Protein AF-A0A813G1C0-F1 (afdb_monomer_lite)

Secondary structure (DSSP, 8-state):
--PPPSS-S-------------SS-TTGGG---EEEESS--S--TTTTTTS--HHHHHHHHHHHHHHHHTT-SEEEEEPTTTS-BEEEETTEE--EEBTTSEEEE---TTS---HHHHHHHHHHHHTT-EEEES--BHHHHGGGB--

Radius of gyration: 17.4 Å; chains: 1; bounding box: 47×35×45 Å

pLDDT: mean 93.48, std 7.07, range [47.19, 98.69]

InterPro domains:
  IPR001544 Aminotransferase class IV [PF01063] (27-139)
  IPR005786 Branched-chain amino acid aminotransferase II [PTHR42825] (1-141)
  IPR036038 Aminotransferase-like, PLP-dependent enzymes [SSF56752] (2-140)
  IPR043131 Branched-chain-amino-acid aminotransferase-like, N-terminal [G3DSA:3.30.470.10] (2-24)
  IPR043132 Branched-chain-amino-acid aminotransferase-like, C-terminal [G3DSA:3.20.10.10] (25-142)

Structure (mmCIF, N/CA/C/O backbone):
data_AF-A0A813G1C0-F1
#
_entry.id   AF-A0A813G1C0-F1
#
loop_
_atom_site.group_PDB
_atom_site.id
_atom_site.type_symbol
_atom_site.label_atom_id
_atom_site.label_alt_id
_atom_site.label_comp_id
_atom_site.label_asym_id
_atom_site.label_entity_id
_atom_site.label_seq_id
_atom_site.pdbx_PDB_ins_code
_atom_site.Cartn_x
_atom_site.Cartn_y
_atom_site.Cartn_z
_atom_site.occupancy
_atom_site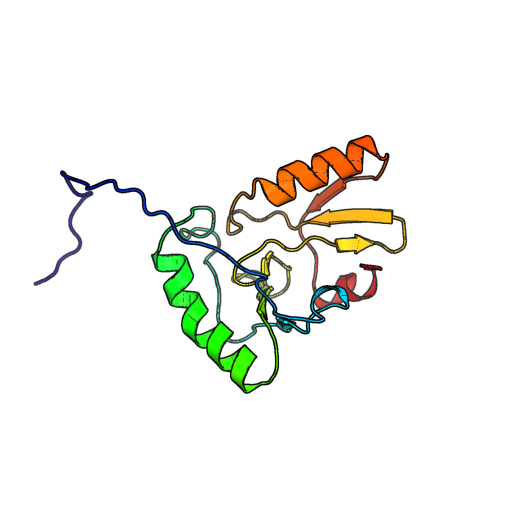.B_iso_or_equiv
_atom_site.auth_seq_id
_atom_site.auth_comp_id
_atom_site.auth_asym_id
_atom_site.auth_atom_id
_atom_site.pdbx_PDB_model_num
ATOM 1 N N . MET A 1 1 ? 23.883 -11.014 -27.446 1.00 47.19 1 MET A N 1
ATOM 2 C CA . MET A 1 1 ? 23.324 -11.527 -26.179 1.00 47.19 1 MET A CA 1
ATOM 3 C C . MET A 1 1 ? 23.039 -10.312 -25.312 1.00 47.19 1 MET A C 1
ATOM 5 O O . MET A 1 1 ? 23.980 -9.595 -25.004 1.00 47.19 1 MET A O 1
ATOM 9 N N . LEU A 1 2 ? 21.770 -10.011 -25.024 1.00 56.66 2 LEU A N 1
ATOM 10 C CA . LEU A 1 2 ? 21.404 -8.957 -24.072 1.00 56.66 2 LEU A CA 1
ATOM 11 C C . LEU A 1 2 ? 21.615 -9.531 -22.666 1.00 56.66 2 LEU A C 1
ATOM 13 O O . LEU A 1 2 ? 20.717 -10.143 -22.101 1.00 56.66 2 LEU A O 1
ATOM 17 N N . GLY A 1 3 ? 22.852 -9.465 -22.179 1.00 71.50 3 GLY A N 1
ATOM 18 C CA . GLY A 1 3 ? 23.194 -9.894 -20.825 1.00 71.50 3 GLY A CA 1
ATOM 19 C C . GLY A 1 3 ? 22.862 -8.806 -19.808 1.00 71.50 3 GLY A C 1
ATOM 20 O O . GLY A 1 3 ? 22.919 -7.619 -20.127 1.00 71.50 3 GLY A O 1
ATOM 21 N N . LEU A 1 4 ? 22.551 -9.215 -18.578 1.00 79.75 4 LEU A N 1
ATOM 22 C CA . LEU A 1 4 ? 22.498 -8.306 -17.435 1.00 79.75 4 LEU A CA 1
ATOM 23 C C . LEU A 1 4 ? 23.881 -7.672 -17.238 1.00 79.75 4 LEU A C 1
ATOM 25 O O . LEU A 1 4 ? 24.863 -8.364 -16.976 1.00 79.75 4 LEU A O 1
ATOM 29 N N . SER A 1 5 ? 23.945 -6.354 -17.400 1.00 80.31 5 SER A N 1
ATOM 30 C CA . SER A 1 5 ? 25.129 -5.551 -17.104 1.00 80.31 5 SER A CA 1
ATOM 31 C C . SER A 1 5 ? 25.066 -5.056 -15.655 1.00 80.31 5 SER A C 1
ATOM 33 O O . SER A 1 5 ? 23.965 -4.852 -15.134 1.00 80.31 5 SER A O 1
ATOM 35 N N . PRO A 1 6 ? 26.217 -4.790 -15.007 1.00 85.25 6 PRO A N 1
ATOM 36 C CA . PRO A 1 6 ? 26.272 -3.927 -13.832 1.00 85.25 6 PRO A CA 1
ATOM 37 C C . PRO A 1 6 ? 25.567 -2.585 -14.077 1.00 85.25 6 PRO A C 1
ATOM 39 O O . PRO A 1 6 ? 25.316 -2.214 -15.229 1.00 85.25 6 PRO A O 1
ATOM 42 N N . LEU A 1 7 ? 25.287 -1.862 -12.987 1.00 86.75 7 LEU A N 1
ATOM 43 C CA . LEU A 1 7 ? 24.601 -0.566 -13.001 1.00 86.75 7 LEU A CA 1
ATOM 44 C C . LEU A 1 7 ? 25.106 0.342 -14.131 1.00 86.75 7 LEU A C 1
ATOM 46 O O . LEU A 1 7 ? 26.315 0.452 -14.373 1.00 86.75 7 LEU A O 1
ATOM 50 N N . ALA A 1 8 ? 24.162 1.006 -14.800 1.00 89.25 8 ALA A N 1
ATOM 51 C CA . ALA A 1 8 ? 24.482 1.932 -15.874 1.00 89.25 8 ALA A CA 1
ATOM 52 C C . ALA A 1 8 ? 25.438 3.027 -15.374 1.00 89.25 8 ALA A C 1
ATOM 54 O O . ALA A 1 8 ? 25.380 3.442 -14.215 1.00 89.25 8 ALA A O 1
ATOM 55 N N . GLN A 1 9 ? 26.332 3.469 -16.258 1.00 91.88 9 GLN A N 1
ATOM 56 C CA . GLN A 1 9 ? 27.304 4.530 -15.971 1.00 91.88 9 GLN A CA 1
ATOM 57 C C . GLN A 1 9 ? 26.742 5.930 -16.256 1.00 91.88 9 GLN A C 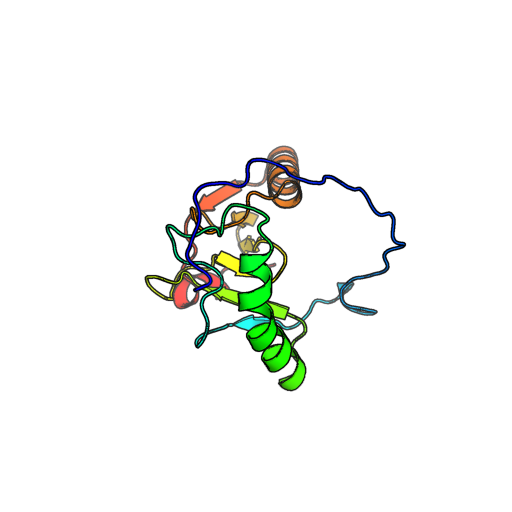1
ATOM 59 O O . GLN A 1 9 ? 27.315 6.926 -15.828 1.00 91.88 9 GLN A O 1
ATOM 64 N N . GLU A 1 10 ? 25.617 6.003 -16.967 1.00 94.81 10 GLU A N 1
ATOM 65 C CA . GLU A 1 10 ? 24.956 7.239 -17.369 1.00 94.81 10 GLU A CA 1
ATOM 66 C C . GLU A 1 10 ? 23.440 7.085 -17.206 1.00 94.81 10 GLU A C 1
ATOM 68 O O . GLU A 1 10 ? 22.880 6.027 -17.501 1.00 94.81 10 GLU A O 1
ATOM 73 N N . TYR A 1 11 ? 22.787 8.144 -16.727 1.00 94.81 11 TYR A N 1
ATOM 74 C CA . TYR A 1 11 ? 21.340 8.219 -16.543 1.00 94.81 11 TYR A CA 1
ATOM 75 C C . TYR A 1 11 ? 20.833 9.561 -17.065 1.00 94.81 11 TYR A C 1
ATOM 77 O O . TYR A 1 11 ? 21.500 10.586 -16.925 1.00 94.81 11 TYR A O 1
ATOM 85 N N . THR A 1 12 ? 19.617 9.574 -17.607 1.00 97.00 12 THR A N 1
ATOM 86 C CA . THR A 1 12 ? 18.909 10.807 -17.963 1.00 97.00 12 THR A CA 1
ATOM 87 C C . THR A 1 12 ? 17.786 11.051 -16.966 1.00 97.00 12 THR A C 1
ATOM 89 O O . THR A 1 12 ? 16.913 10.204 -16.787 1.00 97.00 12 THR A O 1
ATOM 92 N N . PHE A 1 13 ? 17.789 12.226 -16.341 1.00 97.44 13 PHE A N 1
ATOM 93 C CA . PHE A 1 13 ? 16.685 12.712 -15.521 1.00 97.44 13 PHE A CA 1
ATOM 94 C C . PHE A 1 13 ? 15.894 13.760 -16.302 1.00 97.44 13 PHE A C 1
ATOM 96 O O . PHE A 1 13 ? 16.478 14.668 -16.893 1.00 97.44 13 PHE A O 1
ATOM 103 N N . PHE A 1 14 ? 14.569 13.653 -16.292 1.00 97.44 14 PHE A N 1
ATOM 104 C CA . PHE A 1 14 ? 13.688 14.646 -16.895 1.00 97.44 14 PHE A CA 1
ATOM 105 C C . PHE A 1 14 ? 12.403 14.794 -16.080 1.00 97.44 14 PHE A C 1
ATOM 107 O O . PHE A 1 14 ? 12.022 13.905 -15.320 1.00 97.44 14 PHE A O 1
ATOM 114 N N . VAL A 1 15 ? 11.740 15.937 -16.252 1.00 97.75 15 VAL A N 1
ATOM 115 C CA . VAL A 1 15 ? 10.492 16.283 -15.567 1.00 97.75 15 VAL A CA 1
ATOM 116 C C . VAL A 1 15 ? 9.455 16.665 -16.611 1.00 97.75 15 VAL A C 1
ATOM 118 O O . VAL A 1 15 ? 9.723 17.483 -17.491 1.00 97.75 15 VAL A O 1
ATOM 121 N N . THR A 1 16 ? 8.264 16.084 -16.502 1.00 97.38 16 THR A N 1
ATOM 122 C CA . THR A 1 16 ? 7.109 16.397 -17.350 1.00 97.38 16 THR A CA 1
ATOM 123 C C . THR A 1 16 ? 5.978 16.972 -16.514 1.00 97.38 16 THR A C 1
ATOM 125 O O . THR A 1 16 ? 5.804 16.586 -15.359 1.00 97.38 16 THR A O 1
ATOM 128 N N . VAL A 1 17 ? 5.171 17.845 -17.115 1.00 97.44 17 VAL A N 1
ATOM 129 C CA . VAL A 1 17 ? 3.980 18.424 -16.484 1.00 97.44 17 VAL A CA 1
ATOM 130 C C . VAL A 1 17 ? 2.755 18.024 -17.297 1.00 97.44 17 VAL A C 1
ATOM 132 O O . VAL A 1 17 ? 2.733 18.205 -18.512 1.00 97.44 17 VAL A O 1
ATOM 135 N N . LEU A 1 18 ? 1.748 17.472 -16.622 1.00 95.69 18 LEU A N 1
ATOM 136 C CA . LEU A 1 18 ? 0.496 17.008 -17.215 1.00 95.69 18 LEU A CA 1
ATOM 137 C C . LEU A 1 18 ? -0.673 17.500 -16.346 1.00 95.69 18 LEU A C 1
ATOM 139 O O . LEU A 1 18 ? -0.568 17.431 -15.119 1.00 95.69 18 LEU A O 1
ATOM 143 N N . PRO A 1 19 ? -1.779 17.991 -16.932 1.00 95.06 19 PRO A N 1
ATOM 144 C CA . PRO A 1 19 ? -2.995 18.250 -16.171 1.00 95.06 19 PRO A CA 1
ATOM 145 C C . PRO A 1 19 ? -3.596 16.925 -15.678 1.00 95.06 19 PRO A C 1
ATOM 147 O O . PRO A 1 19 ? -3.639 15.949 -16.425 1.00 95.06 19 PRO A O 1
ATOM 150 N N . ALA A 1 20 ? -4.081 16.898 -14.436 1.00 89.38 20 ALA A N 1
ATOM 151 C CA . ALA A 1 20 ? -4.720 15.729 -13.832 1.00 89.38 20 ALA A CA 1
ATOM 152 C C . ALA A 1 20 ? -6.185 16.028 -13.473 1.00 89.38 20 ALA A C 1
ATOM 154 O O . ALA A 1 20 ? -6.506 17.133 -13.034 1.00 89.38 20 ALA A O 1
ATOM 155 N N . GLY A 1 21 ? -7.062 15.041 -13.672 1.00 87.31 21 GLY A N 1
ATOM 156 C CA . GLY A 1 21 ? -8.461 15.053 -13.233 1.00 87.31 21 GLY A CA 1
ATOM 157 C C . GLY A 1 21 ? -8.712 14.047 -12.105 1.00 87.31 21 GLY A C 1
ATOM 158 O O . GLY A 1 21 ? -7.773 13.451 -11.580 1.00 87.31 21 GLY A O 1
ATOM 159 N N . GLY A 1 22 ? -9.983 13.843 -11.745 1.00 85.12 22 GLY A N 1
ATOM 160 C CA . GLY A 1 22 ? -10.371 12.811 -10.776 1.00 85.12 22 GLY A CA 1
ATOM 161 C C . GLY A 1 22 ? -10.018 11.404 -11.271 1.00 85.12 22 GLY A C 1
ATOM 162 O O . GLY A 1 22 ? -10.251 11.089 -12.437 1.00 85.12 22 GLY A O 1
ATOM 163 N N . TYR A 1 23 ? -9.455 10.573 -10.390 1.00 83.25 23 TYR A N 1
ATOM 164 C CA . TYR A 1 23 ? -8.885 9.271 -10.759 1.00 83.25 23 TYR A CA 1
ATOM 165 C C . TYR A 1 23 ? -9.952 8.209 -11.076 1.00 83.25 23 TYR A C 1
ATOM 167 O O . TYR A 1 23 ? -9.845 7.509 -12.078 1.00 83.25 23 TYR A O 1
ATOM 175 N N . PHE A 1 24 ? -11.011 8.139 -10.265 1.00 82.00 24 PHE A N 1
ATOM 176 C CA . PHE A 1 24 ? -12.072 7.125 -10.359 1.00 82.00 24 PHE A CA 1
ATOM 177 C C . PHE A 1 24 ? -13.366 7.631 -11.027 1.00 82.00 24 PHE A C 1
ATOM 179 O O . PHE A 1 24 ? -14.390 6.957 -11.018 1.00 82.00 24 PHE A O 1
ATOM 186 N N . GLY A 1 25 ? -13.331 8.812 -11.653 1.00 77.88 25 GLY A N 1
ATOM 187 C CA . GLY A 1 25 ? -14.504 9.399 -12.306 1.00 77.88 25 GLY A CA 1
ATOM 188 C C . GLY A 1 25 ? -15.517 10.008 -11.326 1.00 77.88 25 GLY A C 1
ATOM 189 O O . GLY A 1 25 ? -15.182 10.332 -10.191 1.00 77.88 25 GLY A O 1
ATOM 190 N N . LYS A 1 26 ? -16.743 10.252 -11.806 1.00 76.12 26 LYS A N 1
ATOM 191 C CA . LYS A 1 26 ? -17.837 10.833 -11.005 1.00 76.12 26 LYS A CA 1
ATOM 192 C C . LYS A 1 26 ? -18.483 9.762 -10.125 1.00 76.12 26 LYS A C 1
ATOM 194 O O . LYS A 1 26 ? -18.743 8.680 -10.642 1.00 76.12 26 LYS A O 1
ATOM 199 N N . GLY A 1 27 ? -18.814 10.094 -8.876 1.00 76.94 27 GLY A N 1
ATOM 200 C CA . GLY A 1 27 ? -19.459 9.176 -7.931 1.00 76.94 27 GLY A CA 1
ATOM 201 C C . GLY A 1 27 ? -18.472 8.363 -7.095 1.00 76.94 27 GLY A C 1
ATOM 202 O O . GLY A 1 27 ? -18.885 7.671 -6.177 1.00 76.94 27 GLY A O 1
ATOM 203 N N . ALA A 1 28 ? -17.166 8.474 -7.358 1.00 80.19 28 ALA A N 1
ATOM 204 C CA . ALA A 1 28 ? -16.138 7.788 -6.579 1.00 80.19 28 ALA A CA 1
ATOM 205 C C . ALA A 1 28 ? -16.082 8.244 -5.114 1.00 80.19 28 ALA A C 1
ATOM 207 O O . ALA A 1 28 ? -15.564 7.530 -4.262 1.00 80.19 28 ALA A O 1
ATOM 208 N N . GLU A 1 29 ? -16.619 9.428 -4.822 1.00 82.62 29 GLU A N 1
ATOM 209 C CA . GLU A 1 29 ? -16.856 9.928 -3.472 1.00 82.62 29 GLU A CA 1
ATOM 210 C C . GLU A 1 29 ? -17.801 9.042 -2.643 1.00 82.62 29 GLU A C 1
ATOM 212 O O . GLU A 1 29 ? -17.747 9.101 -1.419 1.00 82.62 29 GLU A O 1
ATOM 217 N N . GLU A 1 30 ? -18.635 8.217 -3.285 1.00 85.44 30 GLU A N 1
ATOM 218 C CA . GLU A 1 30 ? -19.520 7.249 -2.619 1.00 85.44 30 GLU A CA 1
ATOM 219 C C . GLU A 1 30 ? -18.826 5.902 -2.351 1.00 85.44 30 GLU A C 1
ATOM 221 O O . GLU A 1 30 ? -19.371 5.058 -1.643 1.00 85.44 30 GLU A O 1
ATOM 226 N N . GLY A 1 31 ? -17.620 5.706 -2.891 1.00 89.69 31 GLY A N 1
ATOM 227 C CA . GLY A 1 31 ? -16.868 4.458 -2.824 1.00 89.69 31 GLY A CA 1
ATOM 228 C C . GLY A 1 31 ? -16.724 3.784 -4.186 1.00 89.69 31 GLY A C 1
ATOM 229 O O . GLY A 1 31 ? -17.438 4.073 -5.146 1.00 89.69 31 GLY A O 1
ATOM 230 N N . VAL A 1 32 ? -15.753 2.877 -4.276 1.00 91.62 32 VAL A N 1
ATOM 231 C CA . VAL A 1 32 ? -15.500 2.070 -5.471 1.00 91.62 32 VAL A CA 1
ATOM 232 C C . VAL A 1 32 ? -15.285 0.617 -5.082 1.00 91.62 32 VAL A C 1
ATOM 234 O O . VAL A 1 32 ? -14.720 0.327 -4.030 1.00 91.62 32 VAL A O 1
ATOM 237 N N . GLU A 1 33 ? -15.695 -0.303 -5.950 1.00 93.44 33 GLU A N 1
ATOM 238 C CA . GLU A 1 33 ? -15.431 -1.726 -5.748 1.00 93.44 33 GLU A CA 1
ATOM 239 C C . GLU A 1 33 ? -14.008 -2.077 -6.204 1.00 93.44 33 GLU A C 1
ATOM 241 O O . GLU A 1 33 ? -13.560 -1.682 -7.291 1.00 93.44 33 GLU A O 1
ATOM 246 N N . ALA A 1 34 ? -13.303 -2.837 -5.367 1.00 94.75 34 ALA A N 1
ATOM 247 C CA . ALA A 1 34 ? -11.965 -3.346 -5.633 1.00 94.75 34 ALA A CA 1
ATOM 248 C C . ALA A 1 34 ? -11.992 -4.872 -5.775 1.00 94.75 34 ALA A C 1
ATOM 250 O O . ALA A 1 34 ? -12.658 -5.560 -5.003 1.00 94.75 34 ALA A O 1
ATOM 251 N N . LEU A 1 35 ? -11.236 -5.398 -6.737 1.00 96.81 35 LEU A N 1
ATOM 252 C CA . LEU A 1 35 ? -11.017 -6.832 -6.888 1.00 96.81 35 LEU A CA 1
ATOM 253 C C . LEU A 1 35 ? -9.855 -7.273 -5.993 1.00 96.81 35 LEU A C 1
ATOM 255 O O . LEU A 1 35 ? -8.742 -6.774 -6.154 1.00 96.81 35 LEU A O 1
ATOM 259 N N . VAL A 1 36 ? -10.082 -8.230 -5.095 1.00 97.12 36 VAL A N 1
ATOM 260 C CA . VAL A 1 36 ? -8.985 -8.900 -4.381 1.00 97.12 36 VAL A CA 1
ATOM 261 C C . VAL A 1 36 ? -8.267 -9.825 -5.357 1.00 97.12 36 VAL A C 1
ATOM 263 O O . VAL A 1 36 ? -8.895 -10.659 -6.006 1.00 97.12 36 VAL A O 1
ATOM 266 N N . VAL A 1 37 ? -6.958 -9.641 -5.508 1.00 95.19 37 VAL A N 1
ATOM 267 C CA . VAL A 1 37 ? -6.163 -10.376 -6.495 1.00 95.19 37 VAL A CA 1
ATOM 268 C C . VAL A 1 37 ? -5.591 -11.641 -5.866 1.00 95.19 37 VAL A C 1
ATOM 270 O O . VAL A 1 37 ? -4.805 -11.567 -4.926 1.00 95.19 37 VAL A O 1
ATOM 273 N N . GLU A 1 38 ? -5.964 -12.798 -6.415 1.00 89.50 38 GLU A N 1
ATOM 274 C CA . GLU A 1 38 ? -5.519 -14.114 -5.928 1.00 89.50 38 GLU A CA 1
ATOM 275 C C . GLU A 1 38 ? -4.452 -14.769 -6.823 1.00 89.50 38 GLU A C 1
ATOM 277 O O . GLU A 1 38 ? -3.629 -15.556 -6.349 1.00 89.50 38 GLU A O 1
ATOM 282 N N . GLU A 1 39 ? -4.459 -14.459 -8.123 1.00 91.00 39 GLU A N 1
ATOM 283 C CA . GLU A 1 39 ? -3.612 -15.130 -9.123 1.00 91.00 39 GLU A CA 1
ATOM 284 C C . GLU A 1 39 ? -2.308 -14.381 -9.438 1.00 91.00 39 GLU A C 1
ATOM 286 O O . GLU A 1 39 ? -1.410 -14.945 -10.070 1.00 91.00 39 GLU A O 1
ATOM 291 N N . HIS A 1 40 ? -2.164 -13.144 -8.954 1.00 94.25 40 HIS A N 1
ATOM 292 C CA . HIS A 1 40 ? -0.999 -12.298 -9.209 1.00 94.25 40 HIS A CA 1
ATOM 293 C C . HIS A 1 40 ? -0.475 -11.659 -7.932 1.00 94.25 40 HIS A C 1
ATOM 295 O O . HIS A 1 40 ? -1.230 -11.206 -7.076 1.00 94.25 40 HIS A O 1
ATOM 301 N N . ASP A 1 41 ? 0.846 -11.547 -7.863 1.00 93.94 41 ASP A N 1
ATOM 302 C CA . ASP A 1 41 ? 1.538 -10.861 -6.784 1.00 93.94 41 ASP A CA 1
ATOM 303 C C . ASP A 1 41 ? 2.028 -9.497 -7.280 1.00 93.94 41 ASP A C 1
ATOM 305 O O . ASP A 1 41 ? 2.687 -9.395 -8.320 1.00 93.94 41 ASP A O 1
ATOM 309 N N . ARG A 1 42 ? 1.769 -8.437 -6.513 1.00 94.19 42 ARG A N 1
ATOM 310 C CA . ARG A 1 42 ? 2.231 -7.084 -6.856 1.00 94.19 42 ARG A CA 1
ATOM 311 C C . ARG A 1 42 ? 3.736 -6.916 -6.679 1.00 94.19 42 ARG A C 1
ATOM 313 O O . ARG A 1 42 ? 4.414 -6.292 -7.497 1.00 94.19 42 ARG A O 1
ATOM 320 N N . ALA A 1 43 ? 4.265 -7.440 -5.576 1.00 94.69 43 ALA A N 1
ATOM 321 C CA . ALA A 1 43 ? 5.686 -7.429 -5.276 1.00 94.69 43 ALA A CA 1
ATOM 322 C C . ALA A 1 43 ? 6.066 -8.605 -4.375 1.00 94.69 43 ALA A C 1
ATOM 324 O O . ALA A 1 43 ? 5.375 -8.928 -3.416 1.00 94.69 43 ALA A O 1
ATOM 325 N N . ALA A 1 44 ? 7.225 -9.204 -4.643 1.00 93.81 44 ALA A N 1
ATOM 326 C CA . ALA A 1 44 ? 7.818 -10.162 -3.719 1.00 93.81 44 ALA A CA 1
ATOM 327 C C . ALA A 1 44 ? 8.301 -9.454 -2.430 1.00 93.81 44 ALA A C 1
ATOM 329 O O . ALA A 1 44 ? 8.765 -8.311 -2.517 1.00 93.81 44 ALA A O 1
ATOM 330 N N . PRO A 1 45 ? 8.337 -10.134 -1.264 1.00 91.44 45 PRO A N 1
ATOM 331 C CA . PRO A 1 45 ? 8.715 -9.516 0.016 1.00 91.44 45 PRO A CA 1
ATOM 332 C C . PRO A 1 45 ? 10.130 -8.921 0.053 1.00 91.44 45 PRO A C 1
ATOM 334 O O . PRO A 1 45 ? 10.404 -8.003 0.814 1.00 91.44 45 PRO A O 1
ATOM 337 N N . GLN A 1 46 ? 11.043 -9.456 -0.765 1.00 93.44 46 GLN A N 1
ATOM 338 C CA . GLN A 1 46 ? 12.421 -8.963 -0.925 1.00 93.44 46 GLN A CA 1
ATOM 339 C C . GLN A 1 46 ? 12.660 -8.355 -2.317 1.00 93.44 46 GLN A C 1
ATOM 341 O O . GLN A 1 46 ? 13.795 -8.248 -2.779 1.00 93.44 46 GLN A O 1
ATOM 346 N N . GLY A 1 47 ? 11.578 -8.031 -3.024 1.00 93.56 47 GLY A N 1
ATOM 347 C CA . GLY A 1 47 ? 11.619 -7.428 -4.345 1.00 93.56 47 GLY A CA 1
ATOM 348 C C . GLY A 1 47 ? 11.784 -5.913 -4.290 1.00 93.56 47 GLY A C 1
ATOM 349 O O . GLY A 1 47 ? 12.191 -5.318 -3.296 1.00 93.56 47 GLY A O 1
ATOM 350 N N . THR A 1 48 ? 11.419 -5.260 -5.385 1.00 95.00 48 THR A N 1
ATOM 351 C CA . THR A 1 48 ? 11.500 -3.802 -5.541 1.00 95.00 48 THR A CA 1
ATOM 352 C C . THR A 1 48 ? 10.256 -3.075 -5.043 1.00 95.00 48 THR A C 1
ATOM 354 O O . THR A 1 48 ? 10.045 -1.917 -5.392 1.00 95.00 48 THR A O 1
ATOM 357 N N . GLY A 1 49 ? 9.415 -3.733 -4.247 1.00 94.75 49 GLY A N 1
ATOM 358 C CA . GLY A 1 49 ? 8.082 -3.237 -3.944 1.00 94.75 49 GLY A CA 1
ATOM 359 C C . GLY A 1 49 ? 8.050 -1.880 -3.231 1.00 94.75 49 GLY A C 1
ATOM 360 O O . GLY A 1 49 ? 7.305 -0.987 -3.636 1.00 94.75 49 GLY A O 1
ATOM 361 N N . ALA A 1 50 ? 8.937 -1.687 -2.252 1.00 95.25 50 ALA A N 1
ATOM 362 C CA . ALA A 1 50 ? 9.043 -0.448 -1.482 1.00 95.25 50 ALA A CA 1
ATOM 363 C C . ALA A 1 50 ? 9.647 0.748 -2.238 1.00 95.25 50 ALA A C 1
ATOM 365 O O . ALA A 1 50 ? 9.764 1.836 -1.671 1.00 95.25 50 ALA A O 1
ATOM 366 N N . VAL A 1 51 ? 10.044 0.588 -3.504 1.00 94.50 51 VAL A N 1
ATOM 367 C CA . VAL A 1 51 ? 10.568 1.684 -4.329 1.00 94.50 51 VAL A CA 1
ATOM 368 C C . VAL A 1 51 ? 9.663 1.951 -5.522 1.00 94.50 51 VAL A C 1
ATOM 370 O O . VAL A 1 51 ? 9.041 1.050 -6.075 1.00 94.50 51 VAL A O 1
ATOM 373 N N . LYS A 1 52 ? 9.605 3.205 -5.975 1.00 94.88 52 LYS A N 1
ATOM 374 C CA . LYS A 1 52 ? 8.774 3.609 -7.119 1.00 94.88 52 LYS A CA 1
ATOM 375 C C . LYS A 1 52 ? 9.446 3.256 -8.455 1.00 94.88 52 LYS A C 1
ATOM 377 O O . LYS A 1 52 ? 9.775 4.133 -9.250 1.00 94.88 52 LYS A O 1
ATOM 382 N N . ALA A 1 53 ? 9.700 1.968 -8.674 1.00 92.88 53 ALA A N 1
ATOM 383 C CA . ALA A 1 53 ? 10.344 1.439 -9.872 1.00 92.88 53 ALA A CA 1
ATOM 384 C C . ALA A 1 53 ? 9.314 1.074 -10.950 1.00 92.88 53 ALA A C 1
ATOM 386 O O . ALA A 1 53 ? 8.273 0.492 -10.655 1.00 92.88 53 ALA A O 1
ATOM 387 N N . ALA A 1 54 ? 9.631 1.355 -12.219 1.00 92.06 54 ALA A N 1
ATOM 388 C CA . ALA A 1 54 ? 8.741 1.072 -13.351 1.00 92.06 54 ALA A CA 1
ATOM 389 C C . ALA A 1 54 ? 8.345 -0.414 -13.456 1.00 92.06 54 ALA A C 1
ATOM 391 O O . ALA A 1 54 ? 7.219 -0.721 -13.835 1.00 92.06 54 ALA A O 1
ATOM 392 N N . GLY A 1 55 ? 9.244 -1.329 -13.073 1.00 91.38 55 GLY A N 1
ATOM 393 C CA . GLY A 1 55 ? 8.983 -2.772 -13.098 1.00 91.38 55 GLY A CA 1
ATOM 394 C C . GLY A 1 55 ? 7.788 -3.203 -12.242 1.00 91.38 55 GLY A C 1
ATOM 395 O O . GLY A 1 55 ? 7.060 -4.098 -12.655 1.00 91.38 55 GLY A O 1
ATOM 396 N N . ASN A 1 56 ? 7.527 -2.520 -11.122 1.00 93.62 56 ASN A N 1
ATOM 397 C CA . ASN A 1 56 ? 6.389 -2.837 -10.251 1.00 93.62 56 ASN A CA 1
ATOM 398 C C . ASN A 1 56 ? 5.045 -2.550 -10.941 1.00 93.62 56 ASN A C 1
ATOM 400 O O . ASN A 1 56 ? 4.070 -3.248 -10.705 1.00 93.62 56 ASN A O 1
ATOM 404 N N . TYR A 1 57 ? 4.996 -1.543 -11.820 1.00 93.12 57 TYR A N 1
ATOM 405 C CA . TYR A 1 57 ? 3.779 -1.182 -12.555 1.00 93.12 57 TYR A CA 1
ATOM 406 C C . TYR A 1 57 ? 3.489 -2.140 -13.707 1.00 93.12 57 TYR A C 1
ATOM 408 O O . TYR A 1 57 ? 2.332 -2.368 -14.032 1.00 93.12 57 TYR A O 1
ATOM 416 N N . ALA A 1 58 ? 4.527 -2.703 -14.332 1.00 92.44 58 ALA A N 1
ATOM 417 C CA . ALA A 1 58 ? 4.347 -3.658 -15.421 1.00 92.44 58 ALA A CA 1
ATOM 418 C C . ALA A 1 58 ? 3.649 -4.943 -14.946 1.00 92.44 58 ALA A C 1
ATOM 420 O O . ALA A 1 58 ? 2.824 -5.481 -15.678 1.00 92.44 58 ALA A O 1
ATOM 421 N N . ALA A 1 59 ? 3.948 -5.393 -13.721 1.00 89.31 59 ALA A N 1
ATOM 422 C CA . ALA A 1 59 ? 3.308 -6.555 -13.102 1.00 89.31 59 ALA A CA 1
ATOM 423 C C . ALA A 1 59 ? 1.813 -6.335 -12.794 1.00 89.31 59 ALA A C 1
ATOM 425 O O . ALA A 1 59 ? 1.052 -7.293 -12.750 1.00 89.31 59 ALA A O 1
ATOM 426 N N . ASP A 1 60 ? 1.389 -5.081 -12.633 1.00 92.44 60 ASP A N 1
ATOM 427 C CA . ASP A 1 60 ? 0.025 -4.708 -12.241 1.00 92.44 60 ASP A CA 1
ATOM 428 C C . ASP A 1 60 ? -0.920 -4.480 -13.442 1.00 92.44 60 ASP A C 1
ATOM 430 O O . ASP A 1 60 ? -2.134 -4.373 -13.284 1.00 92.44 60 ASP A O 1
ATOM 434 N N . LEU A 1 61 ? -0.389 -4.432 -14.673 1.00 93.69 61 LEU A N 1
ATOM 435 C CA . LEU A 1 61 ? -1.185 -4.128 -15.871 1.00 93.69 61 LEU A CA 1
ATOM 436 C C . LEU A 1 61 ? -2.276 -5.169 -16.157 1.00 93.69 61 LEU A C 1
ATOM 438 O O . LEU A 1 61 ? -3.402 -4.789 -16.478 1.00 93.69 61 LEU A O 1
ATOM 442 N N . GLU A 1 62 ? -1.947 -6.458 -16.076 1.00 95.25 62 GLU A N 1
ATOM 443 C CA . GLU A 1 62 ? -2.899 -7.547 -16.331 1.00 95.25 62 GLU A CA 1
ATOM 444 C C . GLU A 1 62 ? -3.972 -7.642 -15.228 1.00 95.25 62 GLU A C 1
ATOM 446 O O . GLU A 1 62 ? -5.152 -7.588 -15.578 1.00 95.25 62 GLU A O 1
ATOM 451 N N . PRO A 1 63 ? -3.631 -7.643 -13.923 1.00 95.94 63 PRO A N 1
ATOM 452 C CA . PRO A 1 63 ? -4.630 -7.626 -12.849 1.00 95.94 63 PRO A CA 1
ATOM 453 C C . PRO A 1 63 ? -5.601 -6.446 -12.926 1.00 95.94 63 PRO A C 1
ATOM 455 O O . PRO A 1 63 ? -6.811 -6.625 -12.804 1.00 95.94 63 PRO A O 1
ATOM 458 N N . VAL A 1 64 ? -5.102 -5.231 -13.187 1.00 94.31 64 VAL A N 1
ATOM 459 C CA . VAL A 1 64 ? -5.961 -4.045 -13.343 1.00 94.31 64 VAL A CA 1
ATOM 460 C C . VAL A 1 64 ? -6.852 -4.157 -14.581 1.00 94.31 64 VAL A C 1
ATOM 462 O O . VAL A 1 64 ? -7.984 -3.667 -14.572 1.00 94.31 64 VAL A O 1
ATOM 465 N N . HIS A 1 65 ? -6.371 -4.785 -15.656 1.00 95.00 65 HIS A N 1
ATOM 466 C CA . HIS A 1 65 ? -7.190 -5.046 -16.836 1.00 95.00 65 HIS A CA 1
ATOM 467 C C . HIS A 1 65 ? -8.323 -6.029 -16.523 1.00 95.00 65 HIS A C 1
ATOM 469 O O . HIS A 1 65 ? -9.479 -5.708 -16.790 1.00 95.00 65 HIS A O 1
ATOM 475 N N . MET A 1 66 ? -8.011 -7.154 -15.875 1.00 95.56 66 MET A N 1
ATOM 476 C CA . MET A 1 66 ? -8.997 -8.150 -15.443 1.00 95.56 66 MET A CA 1
ATOM 477 C C . MET A 1 66 ? -10.031 -7.554 -14.481 1.00 95.56 66 MET A C 1
ATOM 479 O O . MET A 1 66 ? -11.228 -7.777 -14.647 1.00 95.56 66 MET A O 1
ATOM 483 N N . ALA A 1 67 ? -9.592 -6.736 -13.517 1.00 95.50 67 ALA A N 1
ATOM 484 C CA . ALA A 1 67 ? -10.481 -6.027 -12.600 1.00 95.50 67 ALA A CA 1
ATOM 485 C C . ALA A 1 67 ? -11.495 -5.164 -13.363 1.00 95.50 67 ALA A C 1
ATOM 487 O O . ALA A 1 67 ? -12.696 -5.253 -13.113 1.00 95.50 67 ALA A O 1
ATOM 488 N N . LYS A 1 68 ? -11.031 -4.399 -14.358 1.00 93.88 68 LYS A N 1
ATOM 489 C CA . LYS A 1 68 ? -11.904 -3.571 -15.200 1.00 93.88 68 LYS A CA 1
ATOM 490 C C . LYS A 1 68 ? -12.876 -4.392 -16.041 1.00 93.88 68 LYS A C 1
ATOM 492 O O . LYS A 1 68 ? -14.030 -3.995 -16.165 1.00 93.88 68 LYS A O 1
ATOM 497 N N . GLU A 1 69 ? -12.440 -5.514 -16.612 1.00 96.00 69 GLU A N 1
ATOM 498 C CA . GLU A 1 69 ? -13.332 -6.425 -17.348 1.00 96.00 69 GLU A CA 1
ATOM 499 C C . GLU A 1 69 ? -14.402 -7.044 -16.436 1.00 96.00 69 GLU A C 1
ATOM 501 O O . GLU A 1 69 ? -15.537 -7.244 -16.867 1.00 96.00 69 GLU A O 1
ATOM 506 N N . GLY A 1 70 ? -14.063 -7.274 -15.165 1.00 95.06 70 GLY A N 1
ATOM 507 C CA . GLY A 1 70 ? -14.984 -7.724 -14.122 1.00 95.06 70 GLY A CA 1
ATOM 508 C C . GLY A 1 70 ? -15.888 -6.635 -13.532 1.00 95.06 70 GLY A C 1
ATOM 509 O O . GLY A 1 70 ? -16.740 -6.957 -12.712 1.00 95.06 70 GLY A O 1
ATOM 510 N N . GLY A 1 71 ? -15.736 -5.368 -13.936 1.00 94.12 71 GLY A N 1
ATOM 511 C CA . GLY A 1 71 ? -16.530 -4.242 -13.427 1.00 94.12 71 GLY A CA 1
ATOM 512 C C . GLY A 1 71 ? -15.966 -3.548 -12.179 1.00 94.12 71 GLY A C 1
ATOM 513 O O . GLY A 1 71 ? -16.590 -2.620 -11.674 1.00 94.12 71 GLY A O 1
ATOM 514 N N . TYR A 1 72 ? -14.778 -3.934 -11.715 1.00 94.81 72 TYR A N 1
ATOM 515 C CA . TYR A 1 72 ? -14.096 -3.326 -10.572 1.00 94.81 72 TYR A CA 1
ATOM 516 C C . TYR A 1 72 ? -13.252 -2.117 -10.997 1.00 94.81 72 TYR A C 1
ATOM 518 O O . TYR A 1 72 ? -12.704 -2.056 -12.101 1.00 94.81 72 TYR A O 1
ATOM 526 N N . SER A 1 73 ? -13.108 -1.140 -10.100 1.00 92.50 73 SER A N 1
ATOM 527 C CA . SER A 1 73 ? -12.361 0.099 -10.380 1.00 92.50 73 SER A CA 1
ATOM 528 C C . SER A 1 73 ? -10.865 -0.010 -10.093 1.00 92.50 73 SER A C 1
ATOM 530 O O . SER A 1 73 ? -10.067 0.738 -10.661 1.00 92.50 73 SER A O 1
ATOM 532 N N . THR A 1 74 ? -10.479 -0.918 -9.199 1.00 93.94 74 THR A N 1
ATOM 533 C CA . THR A 1 74 ? -9.091 -1.132 -8.780 1.00 93.94 74 THR A CA 1
ATOM 534 C C . THR A 1 74 ? -8.891 -2.567 -8.300 1.00 93.94 74 THR A C 1
ATOM 536 O O . THR A 1 74 ? -9.843 -3.339 -8.197 1.00 93.94 74 THR A O 1
ATOM 539 N N . THR A 1 75 ? -7.649 -2.912 -7.987 1.00 96.88 75 THR A N 1
ATOM 540 C CA . THR A 1 75 ? -7.257 -4.161 -7.335 1.00 96.88 75 THR A CA 1
ATOM 541 C C . THR A 1 75 ? -6.804 -3.912 -5.900 1.00 96.88 75 THR A C 1
ATOM 543 O O . THR A 1 75 ? -6.285 -2.832 -5.608 1.00 96.88 75 THR A O 1
ATOM 546 N N . LEU A 1 76 ? -6.982 -4.910 -5.033 1.00 97.69 76 LEU A N 1
ATOM 547 C CA . LEU A 1 76 ? -6.399 -5.022 -3.696 1.00 97.69 76 LEU A CA 1
ATOM 548 C C . LEU A 1 76 ? -5.487 -6.252 -3.660 1.00 97.69 76 LEU A C 1
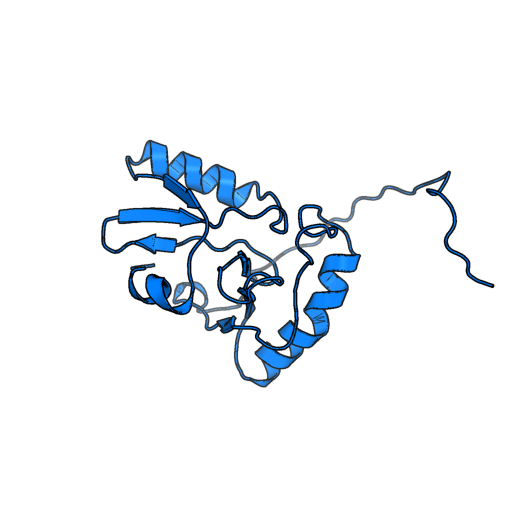ATOM 550 O O . LEU A 1 76 ? -5.921 -7.351 -4.006 1.00 97.69 76 LEU A O 1
ATOM 554 N N . TYR A 1 77 ? -4.241 -6.070 -3.233 1.00 97.44 77 TYR A N 1
ATOM 555 C CA . TYR A 1 77 ? -3.267 -7.150 -3.127 1.00 97.44 77 TYR A CA 1
ATOM 556 C C . TYR A 1 77 ? -3.092 -7.634 -1.695 1.00 97.44 77 TYR A C 1
ATOM 558 O O . TYR A 1 77 ? -3.062 -6.842 -0.745 1.00 97.44 77 TYR A O 1
ATOM 566 N N . LEU A 1 78 ? -2.904 -8.946 -1.580 1.00 97.12 78 LEU A N 1
ATOM 567 C CA . LEU A 1 78 ? -2.418 -9.601 -0.377 1.00 97.12 78 LEU A CA 1
ATOM 568 C C . LEU A 1 78 ? -0.919 -9.894 -0.502 1.00 97.12 78 LEU A C 1
ATOM 570 O O . LEU A 1 78 ? -0.345 -9.851 -1.592 1.00 97.12 78 LEU A O 1
ATOM 574 N N . ASP A 1 79 ? -0.288 -10.202 0.624 1.00 95.56 79 ASP A N 1
ATOM 575 C CA . ASP A 1 79 ? 1.130 -10.511 0.683 1.00 95.56 79 ASP A CA 1
ATOM 576 C C . ASP A 1 79 ? 1.481 -11.730 -0.187 1.00 95.56 79 ASP A C 1
ATOM 578 O O . ASP A 1 79 ? 0.836 -12.777 -0.135 1.00 95.56 79 ASP A O 1
ATOM 582 N N . ALA A 1 80 ? 2.557 -11.628 -0.965 1.00 94.62 80 ALA A N 1
ATOM 583 C CA . ALA A 1 80 ? 2.927 -12.669 -1.928 1.00 94.62 80 ALA A CA 1
ATOM 584 C C . ALA A 1 80 ? 3.404 -13.990 -1.286 1.00 94.62 80 ALA A C 1
ATOM 586 O O . ALA A 1 80 ? 3.598 -14.994 -1.972 1.00 94.62 80 ALA A O 1
ATOM 587 N N . LYS A 1 81 ? 3.687 -13.995 0.023 1.00 93.69 81 LYS A N 1
ATOM 588 C CA . LYS A 1 81 ? 4.294 -15.142 0.711 1.00 93.69 81 LYS A CA 1
ATOM 589 C C . LYS A 1 81 ? 3.242 -16.074 1.304 1.00 93.69 81 LYS A C 1
ATOM 591 O O . LYS A 1 81 ? 3.359 -17.289 1.166 1.00 93.69 81 LYS A O 1
ATOM 596 N N . GLU A 1 82 ? 2.280 -15.509 2.017 1.00 94.81 82 GLU A N 1
ATOM 597 C CA . GLU A 1 82 ? 1.229 -16.205 2.754 1.00 94.81 82 GLU A CA 1
ATOM 598 C C . GLU A 1 82 ? -0.144 -16.031 2.098 1.00 94.81 82 GLU A C 1
ATOM 600 O O . GLU A 1 82 ? -1.025 -16.841 2.379 1.00 94.81 82 GLU A O 1
ATOM 605 N N . ARG A 1 83 ? -0.309 -15.044 1.201 1.00 94.50 83 ARG A N 1
ATOM 606 C CA . ARG A 1 83 ? -1.568 -14.706 0.513 1.00 94.50 83 ARG A CA 1
ATOM 607 C C . ARG A 1 83 ? -2.713 -14.485 1.484 1.00 94.50 83 ARG A C 1
ATOM 609 O O . ARG A 1 83 ? -3.805 -15.017 1.315 1.00 94.50 83 ARG A O 1
ATOM 616 N N . ARG A 1 84 ? -2.419 -13.741 2.546 1.00 96.00 84 ARG A N 1
ATOM 617 C CA . ARG A 1 84 ? -3.319 -13.600 3.689 1.00 96.00 84 ARG A CA 1
ATOM 618 C C . ARG A 1 84 ? -3.379 -12.179 4.217 1.00 96.00 84 ARG A C 1
ATOM 620 O O . ARG A 1 84 ? -4.449 -11.725 4.610 1.00 96.00 84 ARG A O 1
ATOM 627 N N . TYR A 1 85 ? -2.248 -11.484 4.265 1.00 97.69 85 TYR A N 1
ATOM 628 C CA . TYR A 1 85 ? -2.195 -10.148 4.839 1.00 97.69 85 TYR A CA 1
ATOM 629 C C . TYR A 1 85 ? -2.415 -9.086 3.771 1.00 97.69 85 TYR A C 1
ATOM 631 O O . TYR A 1 85 ? -1.794 -9.144 2.716 1.00 97.69 85 TYR A O 1
ATOM 639 N N . ILE A 1 86 ? -3.268 -8.102 4.050 1.00 97.69 86 ILE A N 1
ATOM 640 C CA . ILE A 1 86 ? -3.490 -6.960 3.157 1.00 97.69 86 ILE A CA 1
ATOM 641 C C . ILE A 1 86 ? -2.180 -6.185 2.981 1.00 97.69 86 ILE A C 1
ATOM 643 O O . ILE A 1 86 ? -1.519 -5.880 3.971 1.00 97.69 86 ILE A O 1
ATOM 647 N N . GLU A 1 87 ? -1.831 -5.817 1.745 1.00 95.88 87 GLU A N 1
ATOM 648 C CA . GLU A 1 87 ? -0.706 -4.917 1.464 1.00 95.88 87 GLU A CA 1
ATOM 649 C C . GLU A 1 87 ? -1.172 -3.558 0.928 1.00 95.88 87 GLU A C 1
ATOM 651 O O . GLU A 1 87 ? -1.194 -2.557 1.648 1.00 95.88 87 GLU A O 1
ATOM 656 N N . GLU A 1 88 ? -1.525 -3.485 -0.352 1.00 95.38 88 GLU A N 1
ATOM 657 C CA . GLU A 1 88 ? -1.890 -2.227 -0.998 1.00 95.38 88 GLU A CA 1
ATOM 658 C C . GLU A 1 88 ? -2.875 -2.440 -2.147 1.00 95.38 88 GLU A C 1
ATOM 660 O O . GLU A 1 88 ? -2.963 -3.519 -2.735 1.00 95.38 88 GLU A O 1
ATOM 665 N N . PHE A 1 89 ? -3.626 -1.391 -2.473 1.00 95.88 89 PHE A N 1
ATOM 666 C CA . PHE A 1 89 ? -4.324 -1.326 -3.748 1.00 95.88 89 PHE A CA 1
ATOM 667 C C . PHE A 1 89 ? -3.312 -1.017 -4.860 1.00 95.88 89 PHE A C 1
ATOM 669 O O . PHE A 1 89 ? -2.272 -0.420 -4.585 1.00 95.88 89 PHE A O 1
ATOM 676 N N . SER A 1 90 ? -3.640 -1.350 -6.114 1.00 93.19 90 SER A N 1
ATOM 677 C CA . SER A 1 90 ? -2.826 -1.079 -7.323 1.00 93.19 90 SER A CA 1
ATOM 678 C C . SER A 1 90 ? -1.870 0.125 -7.202 1.00 93.19 90 SER A C 1
ATOM 680 O O . SER A 1 90 ? -0.647 -0.026 -7.223 1.00 93.19 90 SER A O 1
ATOM 682 N N . VAL A 1 91 ? -2.409 1.337 -7.018 1.00 85.50 91 VAL A N 1
ATOM 683 C CA . VAL A 1 91 ? -1.616 2.580 -6.989 1.00 85.50 91 VAL A CA 1
ATOM 684 C C . VAL A 1 91 ? -1.708 3.371 -5.680 1.00 85.50 91 VAL A C 1
ATOM 686 O O . VAL A 1 91 ? -1.230 4.509 -5.626 1.00 85.50 91 VAL A O 1
ATOM 689 N N . CYS A 1 92 ? -2.295 2.811 -4.621 1.00 94.00 92 CYS A N 1
ATOM 690 C CA . CYS A 1 92 ? -2.418 3.481 -3.326 1.00 94.00 92 CYS A CA 1
ATOM 691 C C . CYS A 1 92 ? -2.375 2.492 -2.159 1.00 94.00 92 CYS A C 1
ATOM 693 O O . CYS A 1 92 ? -2.775 1.342 -2.292 1.00 94.00 92 CYS A O 1
ATOM 695 N N . ASN A 1 93 ? -1.911 2.932 -0.988 1.00 97.19 93 ASN A N 1
ATOM 696 C CA . ASN A 1 93 ? -1.920 2.046 0.176 1.00 97.19 93 ASN A CA 1
ATOM 697 C C . ASN A 1 93 ? -3.337 1.773 0.667 1.00 97.19 93 ASN A C 1
ATOM 699 O O . ASN A 1 93 ? -4.245 2.577 0.457 1.00 97.19 93 ASN A O 1
ATOM 703 N N . PHE A 1 94 ? -3.468 0.677 1.406 1.00 97.81 94 PHE A N 1
ATOM 704 C CA . PHE A 1 94 ? -4.624 0.430 2.244 1.00 97.81 94 PHE A CA 1
ATOM 705 C C . PHE A 1 94 ? -4.568 1.279 3.519 1.00 97.81 94 PHE A C 1
ATOM 707 O O . PHE A 1 94 ? -3.530 1.381 4.182 1.00 97.81 94 PHE A O 1
ATOM 714 N N . VAL A 1 95 ? -5.709 1.852 3.874 1.00 97.69 95 VAL A N 1
ATOM 715 C CA . VAL A 1 95 ? -5.990 2.486 5.160 1.00 97.69 95 VAL A CA 1
ATOM 716 C C . VAL A 1 95 ? -7.410 2.083 5.517 1.00 97.69 95 VAL A C 1
ATOM 718 O O . VAL A 1 95 ? -8.272 2.153 4.648 1.00 97.69 95 VAL A O 1
ATOM 721 N N . GLY A 1 96 ? -7.638 1.692 6.766 1.00 97.50 96 GLY A N 1
ATOM 722 C CA . GLY A 1 96 ? -8.978 1.435 7.278 1.00 97.50 96 GLY A CA 1
ATOM 723 C C . GLY A 1 96 ? -9.168 2.033 8.664 1.00 97.50 96 GLY A C 1
ATOM 724 O O . GLY A 1 96 ? -8.208 2.163 9.433 1.00 97.50 96 GLY A O 1
ATOM 725 N N . ILE A 1 97 ? -10.409 2.385 8.988 1.00 98.12 97 ILE A N 1
ATOM 726 C CA . ILE A 1 97 ? -10.816 2.801 10.332 1.00 98.12 97 ILE A CA 1
ATOM 727 C C . ILE A 1 97 ? -11.644 1.678 10.946 1.00 98.12 97 ILE A C 1
ATOM 729 O O . ILE A 1 97 ? -12.681 1.297 10.409 1.00 98.12 97 ILE A O 1
ATOM 733 N N . THR A 1 98 ? -11.204 1.117 12.071 1.00 98.25 98 THR A N 1
ATOM 734 C CA . THR A 1 98 ? -11.978 0.068 12.754 1.00 98.25 98 THR A CA 1
ATOM 735 C C . THR A 1 98 ? -13.279 0.628 13.324 1.00 98.25 98 THR A C 1
ATOM 737 O O . THR A 1 98 ? -13.393 1.825 13.594 1.00 98.25 98 THR A O 1
ATOM 740 N N . LYS A 1 99 ? -14.251 -0.244 13.608 1.00 97.75 99 LYS A N 1
ATOM 741 C CA . LYS A 1 99 ? -15.497 0.129 14.313 1.00 97.75 99 LYS A CA 1
ATOM 742 C C . LYS A 1 99 ? -15.271 0.805 15.673 1.00 97.75 99 LYS A C 1
ATOM 744 O O . LYS A 1 99 ? -16.133 1.553 16.126 1.00 97.75 99 LYS A O 1
ATOM 749 N N . ASP A 1 100 ? -14.107 0.585 16.285 1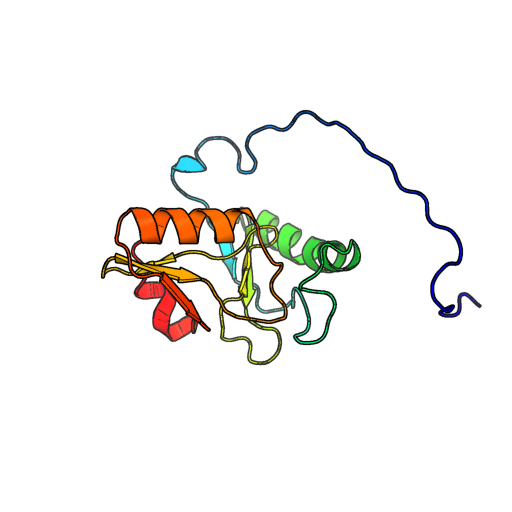.00 96.19 100 ASP A N 1
ATOM 750 C CA . ASP A 1 100 ? -13.685 1.218 17.541 1.00 96.19 100 ASP A CA 1
ATOM 751 C C . ASP A 1 100 ? -12.918 2.544 17.332 1.00 96.19 100 ASP A C 1
ATOM 753 O O . ASP A 1 100 ? -12.396 3.119 18.289 1.00 96.19 100 ASP A O 1
ATOM 757 N N . GLY A 1 101 ? -12.826 3.043 16.095 1.00 96.94 101 GLY A N 1
ATOM 758 C CA . GLY A 1 101 ? -12.184 4.319 15.762 1.00 96.94 101 GLY A CA 1
ATOM 759 C C . GLY A 1 101 ? -10.654 4.269 15.720 1.00 96.94 101 GLY A C 1
ATOM 760 O O . GLY A 1 101 ? -9.995 5.273 15.996 1.00 96.94 101 GLY A O 1
ATOM 761 N N . VAL A 1 102 ? -10.065 3.109 15.409 1.00 98.44 102 VAL A N 1
ATOM 762 C CA . VAL A 1 102 ? -8.608 2.952 15.270 1.00 98.44 102 VAL A CA 1
ATOM 763 C C . VAL A 1 102 ? -8.220 3.050 13.800 1.00 98.44 102 VAL A C 1
ATOM 765 O O . VAL A 1 102 ? -8.741 2.309 12.974 1.00 98.44 102 VAL A O 1
ATOM 768 N N . TYR A 1 103 ? -7.264 3.920 13.482 1.00 98.62 103 TYR A N 1
ATOM 769 C CA . TYR A 1 103 ? -6.630 3.959 12.167 1.00 98.62 103 TYR A CA 1
ATOM 770 C C . TYR A 1 103 ? -5.667 2.782 12.041 1.00 98.62 103 TYR A C 1
ATOM 772 O O . TYR A 1 103 ? -4.728 2.673 12.834 1.00 98.62 103 TYR A O 1
ATOM 780 N N . VAL A 1 104 ? -5.848 1.938 11.030 1.00 98.56 104 VAL A N 1
ATOM 781 C CA . VAL A 1 104 ? -4.969 0.796 10.762 1.00 98.56 104 VAL A CA 1
ATOM 782 C C . VAL A 1 104 ? -4.468 0.859 9.326 1.00 98.56 104 VAL A C 1
ATOM 784 O O . VAL A 1 104 ? -5.220 1.110 8.386 1.00 98.56 104 VAL A O 1
ATOM 787 N N . THR A 1 105 ? -3.174 0.624 9.145 1.00 98.44 105 THR A N 1
ATOM 788 C CA . THR A 1 105 ? -2.561 0.462 7.824 1.00 98.44 105 THR A CA 1
ATOM 789 C C . THR A 1 105 ? -1.519 -0.660 7.867 1.00 98.44 105 THR A C 1
ATOM 791 O O . THR A 1 105 ? -0.927 -0.881 8.932 1.00 98.44 105 THR A O 1
ATOM 794 N N . PRO A 1 106 ? -1.291 -1.396 6.764 1.00 97.62 106 PRO A N 1
ATOM 795 C CA . PRO A 1 106 ? -0.418 -2.557 6.797 1.00 97.62 106 PRO A CA 1
ATOM 796 C C . PRO A 1 106 ? 1.056 -2.216 7.037 1.00 97.62 106 PRO A C 1
ATOM 798 O O . PRO A 1 106 ? 1.547 -1.172 6.606 1.00 97.62 106 PRO A O 1
ATOM 801 N N . ASP A 1 107 ? 1.770 -3.137 7.687 1.00 95.50 107 ASP A N 1
ATOM 802 C CA . ASP A 1 107 ? 3.227 -3.092 7.859 1.00 95.50 107 ASP A CA 1
ATOM 803 C C . ASP A 1 107 ? 3.890 -4.220 7.060 1.00 95.50 107 ASP A C 1
ATOM 805 O O . ASP A 1 107 ? 3.850 -5.384 7.466 1.00 95.50 107 ASP A O 1
ATOM 809 N N . ALA A 1 108 ? 4.485 -3.890 5.911 1.00 94.19 108 ALA A N 1
ATOM 810 C CA . ALA A 1 108 ? 5.252 -4.835 5.105 1.00 94.19 108 ALA A CA 1
ATOM 811 C C . ALA A 1 108 ? 6.358 -4.136 4.299 1.00 94.19 108 ALA A C 1
ATOM 813 O O . ALA A 1 108 ? 6.193 -3.024 3.798 1.00 94.19 108 ALA A O 1
ATOM 814 N N . GLN A 1 109 ? 7.493 -4.820 4.120 1.00 93.00 109 GLN A N 1
ATOM 815 C CA . GLN A 1 109 ? 8.648 -4.301 3.366 1.00 93.00 109 GLN A CA 1
ATOM 816 C C . GLN A 1 109 ? 8.402 -4.204 1.853 1.00 93.00 109 GLN A C 1
ATOM 818 O O . GLN A 1 109 ? 9.159 -3.547 1.143 1.00 93.00 109 GLN A O 1
ATOM 823 N N . SER A 1 110 ? 7.371 -4.874 1.353 1.00 94.19 110 SER A N 1
ATOM 824 C CA . SER A 1 110 ? 6.918 -4.864 -0.040 1.00 94.19 110 SER A CA 1
ATOM 825 C C . SER A 1 110 ? 6.074 -3.632 -0.380 1.00 94.19 110 SER A C 1
ATO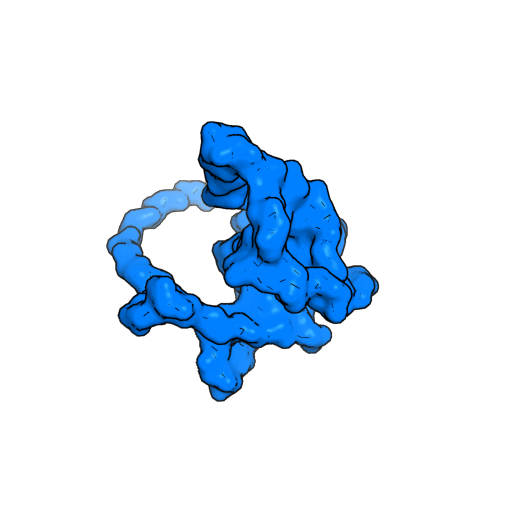M 827 O O . SER A 1 110 ? 5.883 -3.361 -1.567 1.00 94.19 110 SER A O 1
ATOM 829 N N . ILE A 1 111 ? 5.599 -2.879 0.618 1.00 95.81 111 ILE A N 1
ATOM 830 C CA . ILE A 1 111 ? 4.690 -1.738 0.445 1.00 95.81 111 ILE A CA 1
ATOM 831 C C . ILE A 1 111 ? 5.473 -0.467 0.131 1.00 95.81 111 ILE A C 1
ATOM 833 O O . ILE A 1 111 ? 6.507 -0.174 0.738 1.00 95.81 111 ILE A O 1
ATOM 837 N N . LEU A 1 112 ? 4.964 0.328 -0.811 1.00 95.69 112 LEU A N 1
ATOM 838 C CA . LEU A 1 112 ? 5.572 1.612 -1.142 1.00 95.69 112 LEU A CA 1
ATOM 839 C C . LEU A 1 112 ? 5.380 2.615 0.006 1.00 95.69 112 LEU A C 1
ATOM 841 O O . LEU A 1 112 ? 4.251 2.937 0.384 1.00 95.69 112 LEU A O 1
ATOM 845 N N . ALA A 1 113 ? 6.485 3.180 0.500 1.00 92.81 113 ALA A N 1
ATOM 846 C CA . ALA A 1 113 ? 6.460 4.228 1.517 1.00 92.81 113 ALA A CA 1
ATOM 847 C C . ALA A 1 113 ? 5.745 5.487 0.993 1.00 92.81 113 ALA A C 1
ATOM 849 O O . ALA A 1 113 ? 6.273 6.240 0.170 1.00 92.81 113 ALA A O 1
ATOM 850 N N . SER A 1 114 ? 4.520 5.711 1.463 1.00 95.62 114 SER A N 1
ATOM 851 C CA . SER A 1 114 ? 3.656 6.784 0.979 1.00 95.62 114 SER A CA 1
ATOM 852 C C . SER A 1 114 ? 3.667 8.001 1.878 1.00 95.62 114 SER A C 1
ATOM 854 O O . SER A 1 114 ? 3.365 7.937 3.075 1.00 95.62 114 SER A O 1
ATOM 856 N N . ASN A 1 115 ? 3.903 9.148 1.250 1.00 97.00 115 ASN A N 1
ATOM 857 C CA . ASN A 1 115 ? 3.751 10.439 1.903 1.00 97.00 115 ASN A CA 1
ATOM 858 C C . ASN A 1 115 ? 2.295 10.682 2.315 1.00 97.00 115 ASN A C 1
ATOM 860 O O . ASN A 1 115 ? 2.063 11.192 3.404 1.00 97.00 115 ASN A O 1
ATOM 864 N N . THR A 1 116 ? 1.313 10.292 1.492 1.00 97.56 116 THR A N 1
ATOM 865 C CA . THR A 1 116 ? -0.110 10.495 1.807 1.00 97.56 116 THR A CA 1
ATOM 866 C C . THR A 1 116 ? -0.512 9.729 3.060 1.00 97.56 116 THR A C 1
ATOM 868 O O . THR A 1 116 ? -1.050 10.332 3.980 1.00 97.56 116 THR A O 1
ATOM 871 N N . ASN A 1 117 ? -0.177 8.439 3.145 1.00 97.69 117 ASN A N 1
ATOM 872 C CA . ASN A 1 117 ? -0.464 7.627 4.331 1.00 97.69 117 ASN A CA 1
ATOM 873 C C . ASN A 1 117 ? 0.266 8.179 5.569 1.00 97.69 117 ASN A C 1
ATOM 875 O O . ASN A 1 117 ? -0.332 8.328 6.627 1.00 97.69 117 ASN A O 1
ATOM 879 N N . THR A 1 118 ? 1.531 8.589 5.424 1.00 97.75 118 THR A N 1
ATOM 880 C CA . THR A 1 118 ? 2.287 9.224 6.519 1.00 97.75 118 THR A CA 1
ATOM 881 C C . THR A 1 118 ? 1.595 10.492 7.036 1.00 97.75 118 THR A C 1
ATOM 883 O O . THR A 1 118 ? 1.483 10.685 8.247 1.00 97.75 118 THR A O 1
ATOM 886 N N . MET A 1 119 ? 1.098 11.348 6.136 1.00 98.50 119 MET A N 1
ATOM 887 C CA . MET A 1 119 ? 0.353 12.556 6.508 1.00 98.50 119 MET A CA 1
ATOM 888 C C . MET A 1 119 ? -0.988 12.218 7.171 1.00 98.50 119 MET A C 1
ATOM 890 O O . MET A 1 119 ? -1.313 12.807 8.197 1.00 98.50 119 MET A O 1
ATOM 894 N N . LEU A 1 120 ? -1.737 11.247 6.639 1.00 98.25 120 LEU A N 1
ATOM 895 C CA . LEU A 1 120 ? -3.008 10.797 7.218 1.00 98.25 120 LEU A CA 1
ATOM 896 C C . LEU A 1 120 ? -2.829 10.223 8.626 1.00 98.25 120 LEU A C 1
ATOM 898 O O . LEU A 1 120 ? -3.582 10.575 9.527 1.00 98.25 120 LEU A O 1
ATOM 902 N N . GLN A 1 121 ? -1.789 9.420 8.849 1.00 98.38 121 GLN A N 1
ATOM 903 C CA . GLN A 1 121 ? -1.441 8.935 10.182 1.00 98.38 121 GLN A CA 1
ATOM 904 C C . GLN A 1 121 ? -1.153 10.081 11.158 1.00 98.38 121 GLN A C 1
ATOM 906 O O . GLN A 1 121 ? -1.495 9.984 12.333 1.00 98.38 121 GLN A O 1
ATOM 911 N N . GLN A 1 122 ? -0.489 11.154 10.711 1.00 98.56 122 GLN A N 1
ATOM 912 C CA . GLN A 1 122 ? -0.239 12.314 11.569 1.00 98.56 122 GLN A CA 1
ATOM 913 C C . GLN A 1 122 ? -1.551 13.012 11.933 1.00 98.56 122 GLN A C 1
ATOM 915 O O . GLN A 1 122 ? -1.819 13.198 13.115 1.00 98.56 122 GLN A O 1
ATOM 920 N N . LEU A 1 123 ? -2.391 13.302 10.937 1.00 98.50 123 LEU A N 1
ATOM 921 C CA . LEU A 1 123 ? -3.701 13.920 11.149 1.00 98.50 123 LEU A CA 1
ATOM 922 C C . LEU A 1 123 ? -4.583 13.083 12.083 1.00 98.50 123 LEU A C 1
ATOM 924 O O . LEU A 1 123 ? -5.188 13.627 12.997 1.00 98.50 123 LEU A O 1
ATOM 928 N N . ALA A 1 124 ? -4.597 11.758 11.920 1.00 98.19 124 ALA A N 1
ATOM 929 C CA . ALA A 1 124 ? -5.334 10.860 12.804 1.00 98.19 124 ALA A CA 1
ATOM 930 C C . ALA A 1 124 ? -4.870 10.978 14.267 1.00 98.19 124 ALA A C 1
ATOM 932 O O . ALA A 1 124 ? -5.702 11.059 15.168 1.00 98.19 124 ALA A O 1
ATOM 933 N N . ARG A 1 125 ? -3.551 11.045 14.519 1.00 98.44 125 ARG A N 1
ATOM 934 C CA . ARG A 1 125 ? -3.020 11.262 15.881 1.00 98.44 125 ARG A CA 1
ATOM 935 C C . ARG A 1 125 ? -3.403 12.631 16.433 1.00 98.44 125 ARG A C 1
ATOM 937 O O . ARG A 1 125 ? -3.714 12.726 17.618 1.00 98.44 125 ARG A O 1
ATOM 944 N N . ASP A 1 126 ? -3.374 13.664 15.597 1.00 98.50 126 ASP A N 1
ATOM 945 C CA . ASP A 1 126 ? -3.718 15.032 15.996 1.00 98.50 126 ASP A CA 1
ATOM 946 C C . ASP A 1 126 ? -5.206 15.155 16.374 1.00 98.50 126 ASP A C 1
ATOM 948 O O . ASP A 1 126 ? -5.542 15.857 17.326 1.00 98.50 126 ASP A O 1
ATOM 952 N N . GLU A 1 127 ? -6.078 14.395 15.706 1.00 97.31 127 GLU A N 1
ATOM 953 C CA . GLU A 1 127 ? -7.508 14.247 16.028 1.00 97.31 127 GLU A CA 1
ATOM 954 C C . GLU A 1 127 ? -7.775 13.264 17.191 1.00 97.31 127 GLU A C 1
ATOM 956 O O . GLU A 1 127 ? -8.919 13.023 17.576 1.00 97.31 127 GLU A O 1
ATOM 961 N N . GLY A 1 128 ? -6.726 12.693 17.792 1.00 97.62 128 GLY A N 1
ATOM 962 C CA . GLY A 1 128 ? -6.825 11.822 18.964 1.00 97.62 128 GLY A CA 1
ATOM 963 C C . GLY A 1 128 ? -7.155 10.356 18.668 1.00 97.62 128 GLY A C 1
ATOM 964 O O . GLY A 1 128 ? -7.402 9.598 19.609 1.00 97.62 128 GLY A O 1
ATOM 965 N N . LEU A 1 129 ? -7.131 9.925 17.403 1.00 98.06 129 LEU A N 1
ATOM 966 C CA . LEU A 1 129 ? -7.284 8.515 17.051 1.00 98.06 129 LEU A CA 1
ATOM 967 C C . LEU A 1 129 ? -6.016 7.733 17.410 1.00 98.06 129 LEU A C 1
ATOM 969 O O . LEU A 1 129 ? -4.880 8.208 17.295 1.00 98.06 129 LEU A O 1
ATOM 973 N N . LYS A 1 130 ? -6.210 6.468 17.783 1.00 98.50 130 LYS A N 1
ATOM 974 C CA . LYS A 1 130 ? -5.111 5.505 17.853 1.00 98.50 130 LYS A CA 1
ATOM 975 C C . LYS A 1 130 ? -4.701 5.129 16.427 1.00 98.50 130 LYS A C 1
ATOM 977 O O . LYS A 1 130 ? -5.559 4.837 15.601 1.00 98.50 130 LYS A O 1
ATOM 982 N N . VAL A 1 131 ? -3.395 5.099 16.167 1.00 98.69 131 VAL A N 1
ATOM 983 C CA . VAL A 1 131 ? -2.826 4.664 14.884 1.00 98.69 131 VAL A CA 1
ATOM 984 C C . VAL A 1 131 ? -2.033 3.380 15.081 1.00 98.69 131 VAL A C 1
ATOM 986 O O . VAL A 1 131 ? -1.114 3.341 15.902 1.00 98.69 131 VAL A O 1
ATOM 989 N N . GLU A 1 132 ? -2.358 2.357 14.300 1.00 98.50 132 GLU A N 1
ATOM 990 C CA . GLU A 1 132 ? -1.669 1.073 14.256 1.00 98.50 132 GLU A CA 1
ATOM 991 C C . GLU A 1 132 ? -1.095 0.820 12.859 1.00 98.50 132 GLU A C 1
ATOM 993 O O . GLU A 1 132 ? -1.788 0.909 11.848 1.00 98.50 132 GLU A O 1
ATOM 998 N N . VAL A 1 133 ? 0.195 0.494 12.817 1.00 98.19 133 VAL A N 1
ATOM 999 C CA . VAL A 1 133 ? 0.896 0.054 11.608 1.00 98.19 133 VAL A CA 1
ATOM 1000 C C . VAL A 1 133 ? 1.282 -1.395 11.863 1.00 98.19 133 VAL A C 1
ATOM 1002 O O . VAL A 1 133 ? 2.134 -1.657 12.714 1.00 98.19 133 VAL A O 1
ATOM 1005 N N . ARG A 1 134 ? 0.556 -2.335 11.253 1.00 98.06 134 ARG A N 1
ATOM 1006 C CA . ARG A 1 134 ? 0.666 -3.773 11.550 1.00 98.06 134 ARG A CA 1
ATOM 1007 C C . ARG A 1 134 ? 0.119 -4.624 10.405 1.00 98.06 134 ARG A C 1
ATOM 1009 O O . ARG A 1 134 ? -0.703 -4.123 9.647 1.00 98.06 134 ARG A O 1
ATOM 1016 N N . PRO A 1 135 ? 0.483 -5.912 10.300 1.00 97.81 135 PRO A N 1
ATOM 1017 C CA . PRO A 1 135 ? -0.210 -6.835 9.405 1.00 97.81 135 PRO A CA 1
ATOM 1018 C C . PRO A 1 135 ? -1.720 -6.876 9.688 1.00 97.81 135 PRO A C 1
ATOM 1020 O O . PRO A 1 135 ? -2.137 -6.789 10.850 1.00 97.81 135 PRO A O 1
ATOM 1023 N N . ILE A 1 136 ? -2.514 -7.016 8.624 1.00 98.38 136 ILE A N 1
ATOM 1024 C CA . ILE A 1 136 ? -3.980 -7.099 8.667 1.00 98.38 136 ILE A CA 1
ATOM 1025 C C . ILE A 1 136 ? -4.387 -8.383 7.954 1.00 98.38 136 ILE A C 1
ATOM 1027 O O . ILE A 1 136 ? -4.152 -8.510 6.756 1.00 98.38 136 ILE A O 1
ATOM 1031 N N . ASP A 1 137 ? -4.937 -9.346 8.683 1.00 98.00 137 ASP A N 1
ATOM 1032 C CA . ASP A 1 137 ? -5.401 -10.621 8.134 1.00 98.00 137 ASP A CA 1
ATOM 1033 C C . ASP A 1 137 ? -6.728 -10.418 7.394 1.00 98.00 137 ASP A C 1
ATOM 1035 O O . ASP A 1 137 ? -7.747 -10.146 8.031 1.00 98.00 137 ASP A O 1
ATOM 1039 N N . PHE A 1 138 ? -6.714 -10.531 6.062 1.00 97.50 138 PHE A N 1
ATOM 1040 C CA . PHE A 1 138 ? -7.862 -10.190 5.221 1.00 97.50 138 PHE A CA 1
ATOM 1041 C C . PHE A 1 138 ? -9.124 -10.956 5.638 1.00 97.50 138 PHE A C 1
ATOM 1043 O O . PHE A 1 138 ? -10.138 -10.340 5.958 1.00 97.50 138 PHE A O 1
ATOM 1050 N N . ASP A 1 139 ? -9.034 -12.282 5.751 1.00 96.56 139 ASP A N 1
ATOM 1051 C CA . ASP A 1 139 ? -10.187 -13.141 6.047 1.00 96.56 139 ASP A CA 1
ATOM 1052 C C . ASP A 1 139 ? -10.766 -12.933 7.454 1.00 96.56 139 ASP A C 1
ATOM 1054 O O . ASP A 1 139 ? -11.904 -13.322 7.720 1.00 96.56 139 ASP A O 1
ATOM 1058 N N . LYS A 1 140 ? -9.976 -12.392 8.389 1.00 97.69 140 LYS A N 1
ATOM 1059 C CA . LYS A 1 140 ? -10.384 -12.264 9.798 1.00 97.69 140 LYS A CA 1
ATOM 1060 C C . LYS A 1 140 ? -10.793 -10.864 10.196 1.00 97.69 140 LYS A C 1
ATOM 1062 O O . LYS A 1 140 ? -11.574 -10.737 11.130 1.00 97.69 140 LYS A O 1
ATOM 1067 N N . GLU A 1 141 ? -10.213 -9.852 9.564 1.00 97.56 141 GLU A N 1
ATOM 1068 C CA . GLU A 1 141 ? -10.297 -8.473 10.041 1.00 97.56 141 GLU A CA 1
ATOM 1069 C C . GLU A 1 141 ? -11.036 -7.548 9.072 1.00 97.56 141 GLU A C 1
ATOM 1071 O O . GLU A 1 141 ? -11.403 -6.451 9.481 1.00 97.56 141 GLU A O 1
ATOM 1076 N N . ILE A 1 142 ? -11.284 -7.941 7.812 1.00 95.75 142 ILE A N 1
ATOM 1077 C CA . ILE A 1 142 ? -11.911 -7.031 6.836 1.00 95.75 142 ILE A CA 1
ATOM 1078 C C . ILE A 1 142 ? -13.289 -6.536 7.302 1.00 95.75 142 ILE A C 1
ATOM 1080 O O . ILE A 1 142 ? -13.611 -5.360 7.148 1.00 95.75 142 ILE A O 1
ATOM 1084 N N . ASP A 1 143 ? -14.055 -7.403 7.967 1.00 96.75 143 ASP A N 1
ATOM 1085 C CA . ASP A 1 143 ? -15.378 -7.078 8.502 1.00 96.75 143 ASP A CA 1
ATOM 1086 C C . ASP A 1 143 ? -15.328 -6.193 9.758 1.00 96.75 143 ASP A C 1
ATOM 1088 O O . ASP A 1 143 ? -16.374 -5.701 10.187 1.00 96.75 143 ASP A O 1
ATOM 1092 N N . ASP A 1 144 ? -14.160 -5.977 10.373 1.00 96.44 144 ASP A N 1
ATOM 1093 C CA . ASP A 1 144 ? -13.992 -5.140 11.571 1.00 96.44 144 ASP A CA 1
ATOM 1094 C C . ASP A 1 144 ? -13.786 -3.653 11.241 1.00 96.44 144 ASP A C 1
ATOM 1096 O O . ASP A 1 144 ? -13.863 -2.797 12.135 1.00 96.44 144 ASP A O 1
ATOM 1100 N N . PHE A 1 145 ? -13.573 -3.329 9.965 1.00 97.12 145 PHE A N 1
ATOM 1101 C CA . PHE A 1 145 ? -13.485 -1.959 9.475 1.00 97.12 145 PHE A CA 1
ATOM 1102 C C . PHE A 1 145 ? -14.876 -1.335 9.305 1.00 97.12 145 PHE A C 1
ATOM 1104 O O . PHE A 1 145 ? -15.837 -1.982 8.888 1.00 97.12 145 PHE A O 1
ATOM 1111 N N . ALA A 1 146 ? -14.998 -0.074 9.711 1.00 95.81 1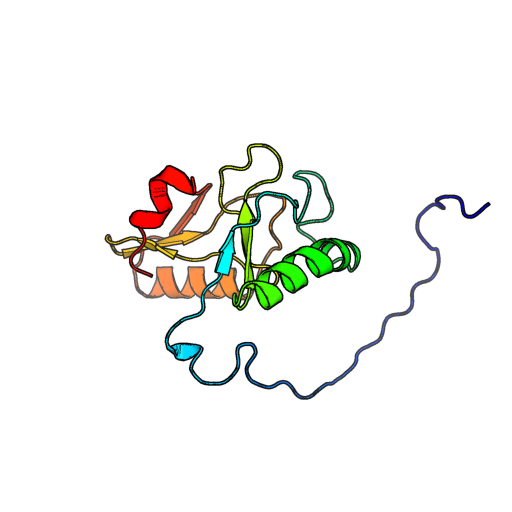46 ALA A N 1
ATOM 1112 C CA . ALA A 1 146 ? -16.167 0.767 9.475 1.00 95.81 146 ALA A CA 1
ATOM 1113 C C . ALA A 1 146 ? -16.015 1.602 8.195 1.00 95.81 146 ALA A C 1
ATOM 1115 O O . ALA A 1 146 ? -17.024 1.916 7.563 1.00 95.81 146 ALA A O 1
ATOM 1116 N N . GLU A 1 147 ? -14.770 1.933 7.841 1.00 89.69 147 GLU A N 1
ATOM 1117 C CA . GLU A 1 147 ? -14.349 2.637 6.624 1.00 89.69 147 GLU A CA 1
ATOM 1118 C C . GLU A 1 147 ? -13.076 2.003 6.059 1.00 89.69 147 GLU A C 1
ATOM 1120 O O . GLU A 1 147 ? -12.205 1.614 6.881 1.00 89.69 147 GLU A O 1
#

Foldseek 3Di:
DPDDDPDDPDDDDDDDDDDDDDLQDPPCVVPFAAAEDDPAALAALPGCQQPPDPVSLVSCPVVCVVCVVVVGRWYWYDHPPPRFWTAQINPGFDWFQFPVGAIEGEDGSNHHDDPVVVVVQVVSVVVPHHYYHYTDGCVPCVVRTPD

Sequence (147 aa):
MLGLSPLAQEYTFFVTVLPAGGYFGKGAEEGVEALVVEEHDRAAPQGTGAVKAAGNYAADLEPVHMAKEGGYSTTLYLDAKERRYIEEFSVCNFVGITKDGVYVTPDAQSILASNTNTMLQQLARDEGLKVEVRPIDFDKEIDDFAE

Organism: Polarella glacialis (NCBI:txid89957)